Protein AF-A0A6S7BWF7-F1 (afdb_monomer_lite)

InterPro domains:
  IPR005183 Domain of unknown function DUF305, CopM-like [PF03713] (8-63)
  IPR012347 Ferritin-like [G3DSA:1.20.1260.10] (1-67)

Radius of gyration: 30.49 Å; chains: 1; bounding box: 105×32×68 Å

Structure (mmCIF, N/CA/C/O backbone):
data_AF-A0A6S7BWF7-F1
#
_entry.id   AF-A0A6S7BWF7-F1
#
loop_
_atom_site.group_PDB
_atom_site.id
_atom_site.type_symbol
_atom_site.label_atom_id
_atom_site.label_alt_id
_atom_site.label_comp_id
_atom_site.label_asym_id
_atom_site.label_entity_id
_atom_site.label_seq_id
_atom_site.pdbx_PDB_ins_code
_atom_site.Cartn_x
_atom_site.Cartn_y
_atom_site.Cartn_z
_atom_site.occupancy
_atom_site.B_iso_or_equiv
_atom_site.auth_seq_id
_atom_site.auth_comp_id
_atom_site.auth_asym_id
_atom_site.auth_atom_id
_atom_site.pdbx_PDB_model_num
ATOM 1 N N . MET A 1 1 ? 33.735 -21.915 -6.983 1.00 45.62 1 MET A N 1
ATOM 2 C CA . MET A 1 1 ? 33.374 -21.061 -8.131 1.00 45.62 1 MET A CA 1
ATOM 3 C C . MET A 1 1 ? 31.957 -21.448 -8.518 1.00 45.62 1 MET A C 1
ATOM 5 O O . MET A 1 1 ? 31.769 -22.549 -9.012 1.00 45.62 1 MET A O 1
ATOM 9 N N . MET A 1 2 ? 30.955 -20.645 -8.144 1.00 48.56 2 MET A N 1
ATOM 10 C CA . MET A 1 2 ? 29.565 -20.867 -8.562 1.00 48.56 2 MET A CA 1
ATOM 11 C C . MET A 1 2 ? 29.347 -20.145 -9.893 1.00 48.56 2 MET A C 1
ATOM 13 O O . MET A 1 2 ? 28.863 -19.017 -9.934 1.00 48.56 2 MET A O 1
ATOM 17 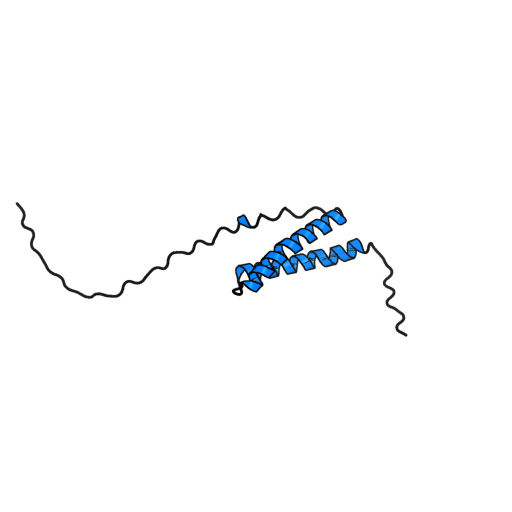N N . ASP A 1 3 ? 29.760 -20.800 -10.971 1.00 53.00 3 ASP A N 1
ATOM 18 C CA . ASP A 1 3 ? 29.311 -20.509 -12.327 1.00 53.00 3 ASP A CA 1
ATOM 19 C C . ASP A 1 3 ? 27.839 -20.913 -12.452 1.00 53.00 3 ASP A C 1
ATOM 21 O O . ASP A 1 3 ? 27.508 -22.085 -12.268 1.00 53.00 3 ASP A O 1
ATOM 25 N N . GLY A 1 4 ? 26.949 -19.967 -12.770 1.00 51.34 4 GLY A N 1
ATOM 26 C CA . GLY A 1 4 ? 25.648 -20.353 -13.323 1.00 51.34 4 GLY A CA 1
ATOM 27 C C . GLY A 1 4 ? 24.421 -19.512 -13.002 1.00 51.34 4 GLY A C 1
ATOM 28 O O . GLY A 1 4 ? 23.381 -19.814 -13.573 1.00 51.34 4 GLY A O 1
ATOM 29 N N . MET A 1 5 ? 24.483 -18.443 -12.199 1.00 51.16 5 MET A N 1
ATOM 30 C CA . MET A 1 5 ? 23.325 -17.535 -12.082 1.00 51.16 5 MET A CA 1
ATOM 31 C C . MET A 1 5 ? 23.370 -16.409 -13.120 1.00 51.16 5 MET A C 1
ATOM 33 O O . MET A 1 5 ? 23.153 -15.239 -12.818 1.00 51.16 5 MET A O 1
ATOM 37 N N . SER A 1 6 ? 23.662 -16.767 -14.374 1.00 55.62 6 SER A N 1
ATOM 38 C CA . SER A 1 6 ? 23.424 -15.873 -15.505 1.00 55.62 6 SER A CA 1
ATOM 39 C C . SER A 1 6 ? 21.924 -15.875 -15.786 1.00 55.62 6 SER A C 1
ATOM 41 O O . SER A 1 6 ? 21.422 -16.594 -16.650 1.00 55.62 6 SER A O 1
ATOM 43 N N . VAL A 1 7 ? 21.185 -15.082 -15.007 1.00 53.97 7 VAL A N 1
ATOM 44 C CA . VAL A 1 7 ? 19.869 -14.618 -15.436 1.00 53.97 7 VAL A CA 1
ATOM 45 C C . VAL A 1 7 ? 20.145 -13.715 -16.625 1.00 53.97 7 VAL A C 1
ATOM 47 O O . VAL A 1 7 ? 20.568 -12.569 -16.484 1.00 53.97 7 VAL A O 1
ATOM 50 N N . LYS A 1 8 ? 19.982 -14.269 -17.822 1.00 52.34 8 LYS A N 1
ATOM 51 C CA . LYS A 1 8 ? 19.897 -13.484 -19.049 1.00 52.34 8 LYS A CA 1
ATOM 52 C C . LYS A 1 8 ? 18.857 -12.383 -18.768 1.00 52.34 8 LYS A C 1
ATOM 54 O O . LYS A 1 8 ? 17.755 -12.756 -18.369 1.00 52.34 8 LYS A O 1
ATOM 59 N N . PRO A 1 9 ? 19.155 -11.075 -18.902 1.00 60.19 9 PRO A N 1
ATOM 60 C CA . PRO A 1 9 ? 18.155 -10.029 -18.706 1.00 60.19 9 PRO A CA 1
ATOM 61 C C . PRO A 1 9 ? 17.166 -10.098 -19.873 1.00 60.19 9 PRO A C 1
ATOM 63 O O . PRO A 1 9 ? 17.276 -9.399 -20.876 1.00 60.19 9 PRO A O 1
ATOM 66 N N . THR A 1 10 ? 16.257 -11.060 -19.817 1.00 60.19 10 THR A N 1
ATOM 67 C CA . THR A 1 10 ? 15.161 -11.214 -20.759 1.00 60.19 10 THR A CA 1
ATOM 68 C C . THR A 1 10 ? 13.979 -10.468 -20.181 1.00 60.19 10 THR A C 1
ATOM 70 O O . THR A 1 10 ? 13.311 -10.984 -19.293 1.00 60.19 10 THR A O 1
ATOM 73 N N . GLY A 1 11 ? 13.718 -9.276 -20.703 1.00 66.38 11 GLY A N 1
ATOM 74 C CA . GLY A 1 11 ? 12.498 -8.536 -20.407 1.00 66.38 11 GLY A CA 1
ATOM 75 C C . GLY A 1 11 ? 12.705 -7.489 -19.324 1.00 66.38 11 GLY A C 1
ATOM 76 O O . GLY A 1 11 ? 13.098 -7.800 -18.208 1.00 66.38 11 GLY A O 1
ATOM 77 N N . ASP A 1 12 ? 12.480 -6.248 -19.731 1.00 87.12 12 ASP A N 1
ATOM 78 C CA . ASP A 1 12 ? 12.268 -5.047 -18.928 1.00 87.12 12 ASP A CA 1
ATOM 79 C C . ASP A 1 12 ? 12.197 -5.252 -17.395 1.00 87.12 12 ASP A C 1
ATOM 81 O O . ASP A 1 12 ? 11.240 -5.819 -16.858 1.00 87.12 12 ASP A O 1
ATOM 85 N N . VAL A 1 13 ? 13.221 -4.755 -16.693 1.00 91.38 13 VAL A N 1
ATOM 86 C CA . VAL A 1 13 ? 13.320 -4.807 -15.226 1.00 91.38 13 VAL A CA 1
ATOM 87 C C . VAL A 1 13 ? 12.163 -4.054 -14.569 1.00 91.38 13 VAL A C 1
ATOM 89 O O . VAL A 1 13 ? 11.700 -4.486 -13.513 1.00 91.38 13 VAL A O 1
ATOM 92 N N . ASP A 1 14 ? 11.642 -3.002 -15.205 1.00 94.75 14 ASP A N 1
ATOM 93 C CA . ASP A 1 14 ? 10.506 -2.239 -14.688 1.00 94.75 14 ASP A CA 1
ATOM 94 C C . ASP A 1 14 ? 9.246 -3.113 -14.683 1.00 94.75 14 ASP A C 1
ATOM 96 O O . ASP A 1 14 ? 8.513 -3.163 -13.693 1.00 94.75 14 ASP A O 1
ATOM 100 N N . CYS A 1 15 ? 9.038 -3.897 -15.746 1.00 94.00 15 CYS A N 1
ATOM 101 C CA . CYS A 1 15 ? 7.947 -4.868 -15.821 1.00 94.00 15 CYS A CA 1
ATOM 102 C C . CYS A 1 15 ? 8.063 -5.949 -14.737 1.00 94.00 15 CYS A C 1
ATOM 104 O O . CYS A 1 15 ? 7.063 -6.289 -14.104 1.00 94.00 15 CYS A O 1
ATOM 106 N N . VAL A 1 16 ? 9.266 -6.480 -14.492 1.00 93.50 16 VAL A N 1
ATOM 107 C CA . VAL A 1 16 ? 9.491 -7.490 -13.440 1.00 93.50 16 VAL A CA 1
ATOM 108 C C . VAL A 1 16 ? 9.250 -6.900 -12.050 1.00 93.50 16 VAL A C 1
ATOM 110 O O . VAL A 1 16 ? 8.581 -7.524 -11.223 1.00 93.50 16 VAL A O 1
ATOM 113 N N . PHE A 1 17 ? 9.744 -5.686 -11.801 1.00 96.06 17 PHE A N 1
ATOM 114 C CA . PHE A 1 17 ? 9.544 -4.975 -10.544 1.00 96.06 17 PHE A CA 1
ATOM 115 C C . PHE A 1 17 ? 8.054 -4.748 -10.268 1.00 96.06 17 PHE A C 1
ATOM 117 O O . PHE A 1 17 ? 7.554 -5.159 -9.221 1.00 96.06 17 PHE A O 1
ATOM 124 N N . VAL A 1 18 ? 7.316 -4.182 -11.227 1.00 96.44 18 VAL A N 1
ATOM 125 C CA . VAL A 1 18 ? 5.878 -3.907 -11.077 1.00 96.44 18 VAL A CA 1
ATOM 126 C C . VAL A 1 18 ? 5.067 -5.196 -10.933 1.00 96.44 18 VAL A C 1
ATOM 128 O O . VAL A 1 18 ? 4.170 -5.259 -10.090 1.00 96.44 18 VAL A O 1
ATOM 131 N N . ALA A 1 19 ? 5.405 -6.253 -11.680 1.00 95.38 19 ALA A N 1
ATOM 132 C CA . ALA A 1 19 ? 4.740 -7.552 -11.567 1.00 95.38 19 ALA A CA 1
ATOM 133 C C . ALA A 1 19 ? 4.891 -8.178 -10.170 1.00 95.38 19 ALA A C 1
ATOM 135 O O . ALA A 1 19 ? 3.986 -8.872 -9.704 1.00 95.38 19 ALA A O 1
ATOM 136 N N . MET A 1 20 ? 6.009 -7.923 -9.485 1.00 96.38 20 MET A N 1
ATOM 137 C CA . MET A 1 20 ? 6.214 -8.359 -8.104 1.00 96.38 20 MET A CA 1
ATOM 138 C C . MET A 1 20 ? 5.575 -7.417 -7.080 1.00 96.38 20 MET A C 1
ATOM 140 O O . MET A 1 20 ? 5.017 -7.882 -6.083 1.00 96.38 20 MET A O 1
ATOM 144 N N . MET A 1 21 ? 5.672 -6.106 -7.297 1.00 98.31 21 MET A N 1
ATOM 145 C CA . MET A 1 21 ? 5.264 -5.116 -6.305 1.00 98.31 21 MET A CA 1
ATOM 146 C C . MET A 1 21 ? 3.752 -4.920 -6.255 1.00 98.31 21 MET A C 1
ATOM 148 O O . MET A 1 21 ? 3.205 -4.860 -5.161 1.00 98.31 21 MET A O 1
ATOM 152 N N . LEU A 1 22 ? 3.026 -4.946 -7.373 1.00 96.94 22 LEU A N 1
ATOM 153 C CA . LEU A 1 22 ? 1.562 -4.831 -7.330 1.00 96.94 22 LEU A CA 1
ATOM 154 C C . LEU A 1 22 ? 0.883 -5.827 -6.368 1.00 96.94 22 LEU A C 1
ATOM 156 O O . LEU A 1 22 ? 0.187 -5.384 -5.449 1.00 96.94 22 LEU A O 1
ATOM 160 N N . PRO A 1 23 ? 1.106 -7.154 -6.478 1.00 97.00 23 PRO A N 1
ATOM 161 C CA . PRO A 1 23 ? 0.503 -8.100 -5.543 1.00 97.00 23 PRO A CA 1
ATOM 162 C C . PRO A 1 23 ? 1.073 -7.986 -4.120 1.00 97.00 23 PRO A C 1
ATOM 164 O O . PRO A 1 23 ? 0.368 -8.293 -3.160 1.00 97.00 23 PRO A O 1
ATOM 167 N N . HIS A 1 24 ? 2.327 -7.552 -3.951 1.00 98.38 24 HIS A N 1
ATOM 168 C CA . HIS A 1 24 ? 2.902 -7.310 -2.626 1.00 98.38 24 HIS A CA 1
ATOM 169 C C . HIS A 1 24 ? 2.182 -6.163 -1.900 1.00 98.38 24 HIS A C 1
ATOM 171 O O . HIS A 1 24 ? 1.766 -6.333 -0.753 1.00 98.38 24 HIS A O 1
ATOM 177 N N . HIS A 1 25 ? 1.966 -5.036 -2.583 1.00 98.38 25 HIS A N 1
ATOM 178 C CA . HIS A 1 25 ? 1.283 -3.866 -2.029 1.00 98.38 25 HIS A CA 1
ATOM 179 C C . HIS A 1 25 ? -0.195 -4.173 -1.761 1.00 98.38 25 HIS A C 1
ATOM 181 O O . HIS A 1 25 ? -0.694 -3.828 -0.692 1.00 98.38 25 HIS A O 1
ATOM 187 N N . GLN A 1 26 ? -0.873 -4.918 -2.645 1.00 97.88 26 GLN A N 1
ATOM 188 C CA . GLN A 1 26 ? -2.258 -5.334 -2.402 1.00 97.88 26 GLN A CA 1
ATOM 189 C C . GLN A 1 26 ? -2.394 -6.191 -1.133 1.00 97.88 26 GLN A C 1
ATOM 191 O O . GLN A 1 26 ? -3.269 -5.928 -0.314 1.00 97.88 26 GLN A O 1
ATOM 196 N N . ARG A 1 27 ? -1.495 -7.161 -0.906 1.00 98.19 27 ARG A N 1
ATOM 197 C CA . ARG A 1 27 ? -1.511 -7.951 0.340 1.00 98.19 27 ARG A CA 1
ATOM 198 C C . ARG A 1 27 ? -1.284 -7.089 1.582 1.00 98.19 27 ARG A C 1
ATOM 200 O O . ARG A 1 27 ? -1.931 -7.324 2.600 1.00 98.19 27 ARG A O 1
ATOM 207 N N . ALA A 1 28 ? -0.391 -6.100 1.507 1.00 98.31 28 ALA A N 1
ATOM 208 C CA . ALA A 1 28 ? -0.168 -5.164 2.608 1.00 98.31 28 ALA A CA 1
ATOM 209 C C . ALA A 1 28 ? -1.436 -4.350 2.921 1.00 98.31 28 ALA A C 1
ATOM 211 O O . ALA A 1 28 ? -1.798 -4.216 4.089 1.00 98.31 28 ALA A O 1
ATOM 212 N N . ILE A 1 29 ? -2.156 -3.890 1.890 1.00 98.38 29 ILE A N 1
ATOM 213 C CA . ILE A 1 29 ? -3.449 -3.208 2.041 1.00 98.38 29 ILE A CA 1
ATOM 214 C C . ILE A 1 29 ? -4.482 -4.138 2.681 1.00 98.38 29 ILE A C 1
ATOM 216 O O . ILE A 1 29 ? -5.155 -3.731 3.625 1.00 98.38 29 ILE A O 1
ATOM 220 N N . ASP A 1 30 ? -4.601 -5.384 2.221 1.00 98.31 30 ASP A N 1
ATOM 221 C CA . ASP A 1 30 ? -5.583 -6.335 2.755 1.00 98.31 30 ASP A CA 1
ATOM 222 C C . ASP A 1 30 ? -5.341 -6.619 4.250 1.00 98.31 30 ASP A C 1
ATOM 224 O O . ASP A 1 30 ? -6.285 -6.654 5.048 1.00 98.31 30 ASP A O 1
ATOM 228 N N . MET A 1 31 ? -4.071 -6.761 4.648 1.00 98.69 31 MET A N 1
ATOM 229 C CA . MET A 1 31 ? -3.667 -6.934 6.047 1.00 98.69 31 MET A CA 1
ATOM 230 C C . MET A 1 31 ? -3.912 -5.675 6.881 1.00 98.69 31 MET A C 1
ATOM 232 O O . MET A 1 31 ? -4.474 -5.764 7.972 1.00 98.69 31 MET A O 1
ATOM 236 N N . ALA A 1 32 ? -3.547 -4.501 6.366 1.00 98.69 32 ALA A N 1
ATOM 237 C CA . ALA A 1 32 ? -3.801 -3.233 7.036 1.00 98.69 32 ALA A CA 1
ATOM 238 C C . ALA A 1 32 ? -5.306 -3.011 7.245 1.00 98.69 32 ALA A C 1
ATOM 240 O O . ALA A 1 32 ? -5.746 -2.674 8.340 1.00 98.69 32 ALA A O 1
ATOM 241 N N . GLN A 1 33 ? -6.137 -3.308 6.245 1.00 98.44 33 GLN A N 1
ATOM 242 C CA . GLN A 1 33 ? -7.588 -3.253 6.399 1.00 98.44 33 GLN A CA 1
ATOM 243 C C . GLN A 1 33 ? -8.120 -4.247 7.441 1.00 98.44 33 GLN A C 1
ATOM 245 O O . GLN A 1 33 ? -9.104 -3.946 8.119 1.00 98.44 33 GLN A O 1
ATOM 250 N N . ALA A 1 34 ? -7.511 -5.429 7.581 1.00 98.56 34 ALA A N 1
ATOM 251 C CA . ALA A 1 34 ? -7.865 -6.362 8.646 1.00 98.56 34 ALA A CA 1
ATOM 252 C C . ALA A 1 34 ? -7.531 -5.783 10.032 1.00 98.56 34 ALA A C 1
ATOM 254 O O . ALA A 1 34 ? -8.389 -5.827 10.913 1.00 98.56 34 ALA A O 1
ATOM 255 N N . GLU A 1 35 ? -6.362 -5.161 10.203 1.00 98.75 35 GLU A N 1
ATOM 256 C CA . GLU A 1 35 ? -5.993 -4.461 11.444 1.00 98.75 35 GLU A CA 1
ATOM 257 C C . GLU A 1 35 ? -6.962 -3.309 11.753 1.00 98.75 35 GLU A C 1
ATOM 259 O O . GLU A 1 35 ? -7.389 -3.134 12.890 1.00 98.75 35 GLU A O 1
ATOM 264 N N . LEU A 1 36 ? -7.409 -2.559 10.743 1.00 98.31 36 LEU A N 1
ATOM 265 C CA . LEU A 1 36 ? -8.389 -1.486 10.946 1.00 98.31 36 LEU A CA 1
ATOM 266 C C . LEU A 1 36 ? -9.768 -1.991 11.381 1.00 98.31 36 LEU A C 1
ATOM 268 O O . LEU A 1 36 ? -10.462 -1.290 12.122 1.00 98.31 36 LEU A O 1
ATOM 272 N N . ARG A 1 37 ? -10.172 -3.178 10.911 1.00 98.19 37 ARG A N 1
ATOM 273 C CA . ARG A 1 37 ? -11.472 -3.789 11.227 1.00 98.19 37 ARG A CA 1
ATOM 274 C C . ARG A 1 37 ? -11.476 -4.537 12.556 1.00 98.19 37 ARG A C 1
ATOM 276 O O . ARG A 1 37 ? -12.488 -4.505 13.251 1.00 98.19 37 ARG A O 1
ATOM 283 N N . TYR A 1 38 ? -10.390 -5.233 12.874 1.00 98.25 38 TYR A N 1
ATOM 284 C CA . TYR A 1 38 ? -10.353 -6.214 13.962 1.00 98.25 38 TYR A CA 1
ATOM 285 C C . TYR A 1 38 ? -9.295 -5.912 15.027 1.00 98.25 38 TYR A C 1
ATOM 287 O O . TYR A 1 38 ? -9.336 -6.506 16.100 1.00 98.25 38 TYR A O 1
ATOM 295 N N . GLY A 1 39 ? -8.359 -5.006 14.749 1.00 97.81 39 GLY A N 1
ATOM 296 C CA . GLY A 1 39 ? -7.305 -4.611 15.671 1.00 97.81 39 GLY A CA 1
ATOM 297 C C . GLY A 1 39 ? -7.812 -3.742 16.818 1.00 97.81 39 GLY A C 1
ATOM 298 O O . GLY A 1 39 ? -8.835 -3.057 16.732 1.00 97.81 39 GLY A O 1
ATOM 299 N N . HIS A 1 40 ? -7.060 -3.758 17.915 1.00 97.62 40 HIS A N 1
ATOM 300 C CA . HIS A 1 40 ? -7.397 -3.033 19.146 1.00 97.62 40 HIS A CA 1
ATOM 301 C C . HIS A 1 40 ? -6.284 -2.091 19.615 1.00 97.62 40 HIS A C 1
ATOM 303 O O . HIS A 1 40 ? -6.491 -1.302 20.534 1.00 97.62 40 HIS A O 1
ATOM 309 N N . ASN A 1 41 ? -5.096 -2.162 19.008 1.00 98.69 41 ASN A N 1
ATOM 310 C CA . ASN A 1 41 ? -3.985 -1.288 19.354 1.00 98.69 41 ASN A CA 1
ATOM 311 C C . ASN A 1 41 ? -4.043 -0.012 18.503 1.00 98.69 41 ASN A C 1
ATOM 313 O O . ASN A 1 41 ? -3.844 -0.051 17.293 1.00 98.69 41 ASN A O 1
ATOM 317 N N . GLU A 1 42 ? -4.273 1.133 19.142 1.00 98.31 42 GLU A N 1
ATOM 318 C CA . GLU A 1 42 ? -4.427 2.420 18.452 1.00 98.31 42 GLU A CA 1
ATOM 319 C C . GLU A 1 42 ? -3.193 2.841 17.640 1.00 98.31 42 GLU A C 1
ATOM 321 O O . GLU A 1 42 ? -3.336 3.453 16.583 1.00 98.31 42 GLU A O 1
ATOM 326 N N . GLN A 1 43 ? -1.982 2.495 18.085 1.00 98.69 43 GLN A N 1
ATOM 327 C CA . GLN A 1 43 ? -0.766 2.785 17.324 1.00 98.69 43 GLN A CA 1
ATOM 328 C C . GLN A 1 43 ? -0.698 1.927 16.056 1.00 98.69 43 GLN A C 1
ATOM 330 O O . GLN A 1 43 ? -0.413 2.450 14.981 1.00 98.69 43 GLN A O 1
ATOM 335 N N . LEU A 1 44 ? -0.996 0.628 16.160 1.00 98.69 44 LEU A N 1
ATOM 336 C CA . LEU A 1 44 ? -0.997 -0.271 14.999 1.00 98.69 44 LEU A CA 1
ATOM 337 C C . LEU A 1 44 ? -2.093 0.096 13.998 1.00 98.69 44 LEU A C 1
ATOM 339 O O . LEU A 1 44 ? -1.858 0.063 12.794 1.00 98.69 44 LEU A O 1
ATOM 343 N N . ARG A 1 45 ? -3.257 0.536 14.480 1.00 98.62 45 ARG A N 1
ATOM 344 C CA . ARG A 1 45 ? -4.335 1.036 13.622 1.00 98.62 45 ARG A CA 1
ATOM 345 C C . ARG A 1 45 ? -3.938 2.310 12.875 1.00 98.62 45 ARG A C 1
ATOM 347 O O . ARG A 1 45 ? -4.301 2.445 11.714 1.00 98.62 45 ARG A O 1
ATOM 354 N N . ARG A 1 46 ? -3.166 3.220 13.481 1.00 98.56 46 ARG A N 1
ATOM 355 C CA . ARG A 1 46 ? -2.622 4.395 12.765 1.00 98.56 46 ARG A CA 1
ATOM 356 C C . ARG A 1 46 ? -1.642 3.985 11.671 1.00 98.56 46 ARG A C 1
ATOM 358 O O . ARG A 1 46 ? -1.817 4.399 10.532 1.00 98.56 46 ARG A O 1
ATOM 365 N N . ILE A 1 47 ? -0.707 3.089 11.987 1.00 98.69 47 ILE A N 1
ATOM 366 C CA . ILE A 1 47 ? 0.228 2.532 10.998 1.00 98.69 47 ILE A CA 1
ATOM 367 C C . ILE A 1 47 ? -0.543 1.856 9.852 1.00 98.69 47 ILE A C 1
ATOM 369 O O . ILE A 1 47 ? -0.213 2.029 8.685 1.00 98.69 47 ILE A O 1
ATOM 373 N N . ALA A 1 48 ? -1.620 1.129 10.153 1.00 98.62 48 ALA A N 1
ATOM 374 C CA . ALA A 1 48 ? -2.454 0.511 9.129 1.00 98.62 48 ALA A CA 1
ATOM 375 C C . ALA A 1 48 ? -3.161 1.540 8.223 1.00 98.62 48 ALA A C 1
ATOM 377 O O . ALA A 1 48 ? -3.287 1.298 7.025 1.00 98.62 48 ALA A O 1
ATOM 378 N N . GLN A 1 49 ? -3.597 2.693 8.747 1.00 98.56 49 GLN A N 1
ATOM 379 C CA . GLN A 1 49 ? -4.142 3.776 7.912 1.00 98.56 49 GLN A CA 1
ATOM 380 C C . GLN A 1 49 ? -3.084 4.323 6.950 1.00 98.56 49 GLN A C 1
ATOM 382 O O . GLN A 1 49 ? -3.373 4.484 5.765 1.00 98.56 49 GLN A O 1
ATOM 387 N N . GLU A 1 50 ? -1.868 4.556 7.445 1.00 98.50 50 GLU A N 1
ATOM 388 C CA . GLU A 1 50 ? -0.734 5.036 6.646 1.00 98.50 50 GLU A CA 1
ATOM 389 C C . GLU A 1 50 ? -0.401 4.044 5.522 1.00 98.50 50 GLU A C 1
ATOM 391 O O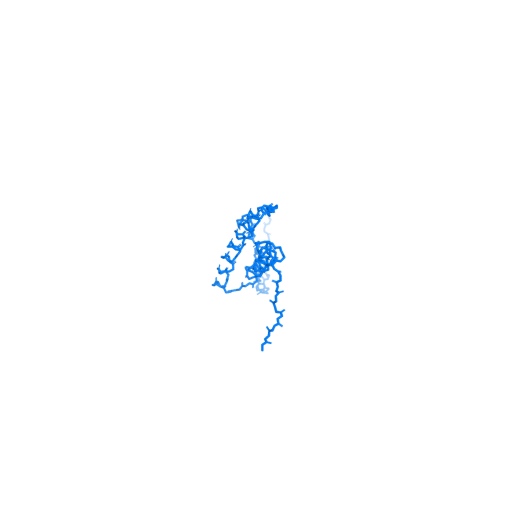 . GLU A 1 50 ? -0.399 4.428 4.353 1.00 98.50 50 GLU A O 1
ATOM 396 N N . ILE A 1 51 ? -0.285 2.748 5.843 1.00 98.44 51 ILE A N 1
ATOM 397 C CA . ILE A 1 51 ? -0.050 1.681 4.855 1.00 98.44 51 ILE A CA 1
ATOM 398 C C . ILE A 1 51 ? -1.132 1.680 3.770 1.00 98.44 51 ILE A C 1
ATOM 400 O O . ILE A 1 51 ? -0.825 1.558 2.588 1.00 98.44 51 ILE A O 1
ATOM 404 N N . VAL A 1 52 ? -2.413 1.810 4.127 1.00 97.94 52 VAL A N 1
ATOM 405 C CA . VAL A 1 52 ? -3.482 1.823 3.116 1.00 97.94 52 VAL A CA 1
ATOM 406 C C . VAL A 1 52 ? -3.307 2.990 2.142 1.00 97.94 52 VAL A C 1
ATOM 408 O O . VAL A 1 52 ? -3.462 2.792 0.939 1.00 97.94 52 VAL A O 1
ATOM 411 N N . VAL A 1 53 ? -2.983 4.184 2.641 1.00 97.06 53 VAL A N 1
ATOM 412 C CA . VAL A 1 53 ? -2.824 5.383 1.807 1.00 97.06 53 VAL A CA 1
ATOM 413 C C . VAL A 1 53 ? -1.582 5.282 0.923 1.00 97.06 53 VAL A C 1
ATOM 415 O O . VAL A 1 53 ? -1.688 5.452 -0.292 1.00 97.06 53 VAL A O 1
ATOM 418 N N . GLU A 1 54 ? -0.424 4.988 1.509 1.00 98.19 54 GLU A N 1
ATOM 419 C CA . GLU A 1 54 ? 0.861 4.967 0.802 1.00 98.19 54 GLU A CA 1
ATOM 420 C C . GLU A 1 54 ? 0.886 3.875 -0.271 1.00 98.19 54 GLU A C 1
ATOM 422 O O . GLU A 1 54 ? 1.127 4.153 -1.448 1.00 98.19 54 GLU A O 1
ATOM 427 N N . GLN A 1 55 ? 0.496 2.648 0.084 1.00 98.44 55 GLN A N 1
ATOM 428 C CA . GLN A 1 55 ? 0.559 1.524 -0.848 1.00 98.44 55 GLN A CA 1
ATOM 429 C C . GLN A 1 55 ? -0.446 1.683 -2.007 1.00 98.44 55 GLN A C 1
ATOM 431 O O . GLN A 1 55 ? -0.175 1.229 -3.119 1.00 98.44 55 GLN A O 1
ATOM 436 N N . GLN A 1 56 ? -1.594 2.347 -1.796 1.00 97.81 56 GLN A N 1
ATOM 437 C CA . GLN A 1 56 ? -2.524 2.680 -2.888 1.00 97.81 56 GLN A CA 1
ATOM 438 C C . GLN A 1 56 ? -1.926 3.697 -3.866 1.00 97.81 56 GLN A C 1
ATOM 440 O O . GLN A 1 56 ? -2.100 3.558 -5.080 1.00 97.81 56 GLN A O 1
ATOM 445 N N . GLN A 1 57 ? -1.218 4.709 -3.355 1.00 97.56 57 GLN A N 1
ATOM 446 C CA . GLN A 1 57 ? -0.540 5.700 -4.191 1.00 97.56 57 GLN A CA 1
ATOM 447 C C . GLN A 1 57 ? 0.567 5.053 -5.027 1.00 97.56 57 GLN A C 1
ATOM 449 O O . GLN A 1 57 ? 0.693 5.350 -6.214 1.00 97.56 57 GLN A O 1
ATOM 454 N N . GLU A 1 58 ? 1.322 4.119 -4.453 1.00 98.19 58 GLU A N 1
ATOM 455 C CA . GLU A 1 58 ? 2.370 3.391 -5.172 1.00 98.19 58 GLU A CA 1
ATOM 456 C C . GLU A 1 58 ? 1.805 2.433 -6.225 1.00 98.19 58 GLU A C 1
ATOM 458 O O . GLU A 1 58 ? 2.340 2.363 -7.331 1.00 98.19 58 GLU A O 1
ATOM 463 N N . ILE A 1 59 ? 0.684 1.752 -5.948 1.00 97.88 59 ILE A N 1
ATOM 464 C CA . ILE A 1 59 ? -0.044 0.966 -6.960 1.00 97.88 59 ILE A CA 1
ATOM 465 C C . ILE A 1 59 ? -0.432 1.859 -8.147 1.00 97.88 59 ILE A C 1
ATOM 467 O O . ILE A 1 59 ? -0.187 1.498 -9.302 1.00 97.88 59 ILE A O 1
ATOM 471 N N . PHE A 1 60 ? -0.995 3.043 -7.880 1.00 97.12 60 PHE A N 1
ATOM 472 C CA . PHE A 1 60 ? -1.345 4.003 -8.927 1.00 97.12 60 PHE A CA 1
ATOM 473 C C . PHE A 1 60 ? -0.110 4.464 -9.716 1.00 97.12 60 PHE A C 1
ATOM 475 O O . PHE A 1 60 ? -0.131 4.470 -10.949 1.00 97.12 60 PHE A O 1
ATOM 482 N N . ALA A 1 61 ? 0.979 4.803 -9.022 1.00 97.50 61 ALA A N 1
ATOM 483 C CA . ALA A 1 61 ? 2.228 5.237 -9.639 1.00 97.50 61 ALA A CA 1
ATOM 484 C C . ALA A 1 61 ? 2.839 4.148 -10.537 1.00 97.50 61 ALA A C 1
ATOM 486 O O . ALA A 1 61 ? 3.252 4.445 -11.657 1.00 97.50 61 ALA A O 1
ATOM 487 N N . MET A 1 62 ? 2.832 2.884 -10.101 1.00 97.94 62 MET A N 1
ATOM 488 C CA . MET A 1 62 ? 3.316 1.751 -10.897 1.00 97.94 62 MET A CA 1
ATOM 489 C C . MET A 1 62 ? 2.465 1.505 -12.148 1.00 97.94 62 MET A C 1
ATOM 491 O O . MET A 1 62 ? 3.012 1.243 -13.220 1.00 97.94 62 MET A O 1
ATOM 495 N N . HIS A 1 63 ? 1.136 1.633 -12.049 1.00 96.75 63 HIS A N 1
ATOM 496 C CA . HIS A 1 63 ? 0.270 1.539 -13.227 1.00 96.75 63 HIS A CA 1
ATOM 497 C C . HIS A 1 63 ? 0.569 2.658 -14.222 1.00 96.75 63 HIS A C 1
ATOM 499 O O . HIS A 1 63 ? 0.695 2.401 -15.419 1.00 96.75 63 HIS A O 1
ATOM 505 N N . LEU A 1 64 ? 0.732 3.888 -13.734 1.00 96.69 64 LEU A N 1
ATOM 506 C CA . LEU A 1 64 ? 1.062 5.028 -14.580 1.00 96.69 64 LEU A CA 1
ATOM 507 C C . LEU A 1 64 ? 2.426 4.852 -15.267 1.00 96.69 64 LEU A C 1
ATOM 509 O O . LEU A 1 64 ? 2.533 5.106 -16.468 1.00 96.69 64 LEU A O 1
ATOM 513 N N . ALA A 1 65 ? 3.436 4.370 -14.535 1.00 96.19 65 ALA A N 1
ATOM 514 C CA . ALA A 1 65 ? 4.792 4.159 -15.042 1.00 96.19 65 ALA A CA 1
ATOM 515 C C . ALA A 1 65 ? 4.828 3.206 -16.249 1.00 96.19 65 ALA A C 1
ATOM 517 O O . ALA A 1 65 ? 5.485 3.502 -17.247 1.00 96.19 65 ALA A O 1
ATOM 518 N N . LEU A 1 66 ? 4.059 2.113 -16.201 1.00 95.88 66 LEU A N 1
ATOM 519 C CA . LEU A 1 66 ? 3.982 1.126 -17.286 1.00 95.88 66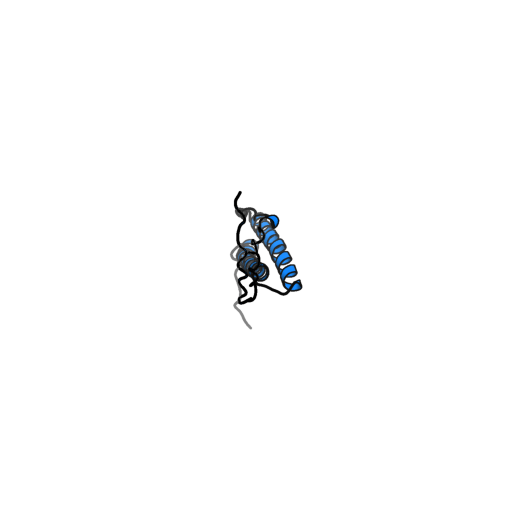 LEU A CA 1
ATOM 520 C C . LEU A 1 66 ? 2.787 1.321 -18.231 1.00 95.88 66 LEU A C 1
ATOM 522 O O . LEU A 1 66 ? 2.533 0.473 -19.085 1.00 95.88 66 LEU A O 1
ATOM 526 N N . ARG A 1 67 ? 2.053 2.437 -18.105 1.00 95.62 67 ARG A N 1
ATOM 527 C CA . ARG A 1 67 ? 0.815 2.721 -18.861 1.00 95.62 67 ARG A CA 1
ATOM 528 C C . ARG A 1 67 ? -0.221 1.589 -18.775 1.00 95.62 67 ARG A C 1
ATOM 530 O O . ARG A 1 67 ? -0.933 1.310 -19.740 1.00 95.62 67 ARG A O 1
ATOM 537 N N . LEU A 1 68 ? -0.311 0.943 -17.617 1.00 92.00 68 LEU A N 1
ATOM 538 C CA . LEU A 1 68 ? -1.346 -0.041 -17.322 1.00 92.00 68 LEU A CA 1
ATOM 539 C C . LEU A 1 68 ? -2.687 0.665 -17.065 1.00 92.00 68 LEU A C 1
ATOM 541 O O . LEU A 1 68 ? -2.704 1.825 -16.640 1.00 92.00 68 LEU A O 1
ATOM 545 N N . PRO A 1 69 ? -3.827 -0.017 -17.277 1.00 92.25 69 PRO A N 1
ATOM 546 C CA . PRO A 1 69 ? -5.131 0.515 -16.899 1.00 92.25 69 PRO A CA 1
ATOM 547 C C . PRO A 1 69 ? -5.144 0.888 -15.417 1.00 92.25 69 PRO A C 1
ATOM 549 O O . PRO A 1 69 ? -4.845 0.045 -14.576 1.00 92.25 69 PRO A O 1
ATOM 552 N N . LEU A 1 70 ? -5.469 2.137 -15.089 1.00 89.12 70 LEU A N 1
ATOM 553 C CA . LEU A 1 70 ? -5.478 2.605 -13.703 1.00 89.12 70 LEU A CA 1
ATOM 554 C C . LEU A 1 70 ? -6.520 1.825 -12.882 1.00 89.12 70 LEU A C 1
ATOM 556 O O . LEU A 1 70 ? -7.596 1.514 -13.406 1.00 89.12 70 LEU A O 1
ATOM 560 N N . PRO A 1 71 ? -6.227 1.504 -11.609 1.00 81.62 71 PRO A N 1
ATOM 561 C CA . PRO A 1 71 ? -7.218 0.888 -10.742 1.00 81.62 71 PRO A CA 1
ATOM 562 C C . PRO A 1 71 ? -8.417 1.837 -10.579 1.00 81.62 71 PRO A C 1
ATOM 564 O O . PRO A 1 71 ? -8.244 3.060 -10.648 1.00 81.62 71 PRO A O 1
ATOM 567 N N . PRO A 1 72 ? -9.637 1.310 -10.361 1.00 74.88 72 PRO A N 1
ATOM 568 C CA . PRO A 1 72 ? -10.774 2.157 -10.030 1.00 74.88 72 PRO A CA 1
ATOM 569 C C . PRO A 1 72 ? -10.402 3.004 -8.812 1.00 74.88 72 PRO A C 1
ATOM 571 O O . PRO A 1 72 ? -9.868 2.470 -7.838 1.00 74.88 72 PRO A O 1
ATOM 574 N N . SER A 1 73 ? -10.640 4.317 -8.879 1.00 59.12 73 SER A N 1
ATOM 575 C CA . SER A 1 73 ? -10.378 5.219 -7.757 1.00 59.12 73 SER A CA 1
ATOM 576 C C . SER A 1 73 ? -11.035 4.640 -6.506 1.00 59.12 73 SER A C 1
ATOM 578 O O . SER A 1 73 ? -12.256 4.468 -6.477 1.00 59.12 73 SER A O 1
ATOM 580 N N . ALA A 1 74 ? -10.221 4.271 -5.513 1.00 58.41 74 ALA A N 1
ATOM 581 C CA . ALA A 1 74 ? -10.727 3.717 -4.268 1.00 58.41 74 ALA A CA 1
ATOM 582 C C . ALA A 1 74 ? -11.750 4.700 -3.667 1.00 58.41 74 ALA A C 1
ATOM 584 O O . ALA A 1 74 ? -11.538 5.916 -3.747 1.00 58.41 74 ALA A O 1
ATOM 585 N N . PRO A 1 75 ? -12.870 4.220 -3.097 1.00 50.53 75 PRO A N 1
ATOM 586 C CA . PRO A 1 75 ? -13.783 5.105 -2.394 1.00 50.53 75 PRO A CA 1
ATOM 587 C C . PRO A 1 75 ? -13.004 5.811 -1.281 1.00 50.53 75 PRO A C 1
ATOM 589 O O . PRO A 1 75 ? -12.248 5.175 -0.545 1.00 50.53 75 PRO A O 1
ATOM 592 N N . ALA A 1 76 ? -13.156 7.133 -1.194 1.00 46.88 76 ALA A N 1
ATOM 593 C CA . ALA A 1 76 ? -12.495 7.935 -0.176 1.00 46.88 76 ALA A CA 1
ATOM 594 C C . ALA A 1 76 ? -12.788 7.375 1.238 1.00 46.88 76 ALA A C 1
ATOM 596 O O . ALA A 1 76 ? -13.896 6.871 1.467 1.00 46.88 76 ALA A O 1
ATOM 597 N N . PRO A 1 77 ? -11.849 7.495 2.199 1.00 53.66 77 PRO A N 1
ATOM 598 C CA . PRO A 1 77 ? -11.992 6.947 3.556 1.00 53.66 77 PRO A CA 1
ATOM 599 C C . PRO A 1 77 ? -13.255 7.399 4.315 1.00 53.66 77 PRO A C 1
ATOM 601 O O . PRO A 1 77 ? -13.666 6.743 5.268 1.00 53.66 77 PRO A O 1
ATOM 604 N N . ASP A 1 78 ? -13.919 8.467 3.866 1.00 50.34 78 ASP A N 1
ATOM 605 C CA . ASP A 1 78 ? -15.151 9.004 4.459 1.00 50.34 78 ASP A CA 1
ATOM 606 C C . ASP A 1 78 ? -16.410 8.133 4.266 1.00 50.34 78 ASP A C 1
ATOM 608 O O . ASP A 1 78 ? -17.464 8.442 4.823 1.00 50.34 78 ASP A O 1
ATOM 612 N N . GLN A 1 79 ? -16.349 7.032 3.506 1.00 47.41 79 GLN A N 1
ATOM 613 C CA . GLN A 1 79 ? -17.514 6.157 3.287 1.00 47.41 79 GLN A CA 1
ATOM 614 C C . GLN A 1 79 ? -17.6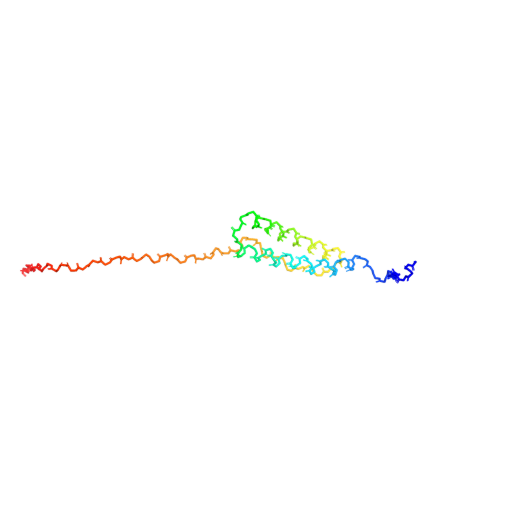00 4.926 4.200 1.00 47.41 79 GLN A C 1
ATOM 616 O O . GLN A 1 79 ? -18.544 4.139 4.068 1.00 47.41 79 GLN A O 1
ATOM 621 N N . GLN A 1 80 ? -16.709 4.765 5.186 1.00 43.53 80 GLN A N 1
ATOM 622 C CA . GLN A 1 80 ? -16.967 3.827 6.284 1.00 43.53 80 GLN A CA 1
ATOM 623 C C . GLN A 1 80 ? -18.052 4.401 7.201 1.00 43.53 80 GLN A C 1
ATOM 625 O O . GLN A 1 80 ? -17.788 4.998 8.240 1.00 43.53 80 GLN A O 1
ATOM 630 N N . LYS A 1 81 ? -19.307 4.205 6.786 1.00 40.66 81 LYS A N 1
ATOM 631 C CA . LYS A 1 81 ? -20.506 4.455 7.587 1.00 40.66 81 LYS A CA 1
ATOM 632 C C . LYS A 1 81 ? -20.280 3.843 8.980 1.00 40.66 81 LYS A C 1
ATOM 634 O O . LYS A 1 81 ? -20.017 2.639 9.047 1.00 40.66 81 LYS A O 1
ATOM 639 N N . PRO A 1 82 ? -20.350 4.616 10.080 1.00 43.88 82 PRO A N 1
ATOM 640 C CA . PRO A 1 82 ? -20.163 4.049 11.404 1.00 43.88 82 PRO A CA 1
ATOM 641 C C . PRO A 1 82 ? -21.228 2.975 11.610 1.00 43.88 82 PRO A C 1
ATOM 643 O O . PRO A 1 82 ? -22.422 3.222 11.412 1.00 43.88 82 PRO A O 1
ATOM 646 N N . ALA A 1 83 ? -20.777 1.764 11.944 1.00 51.84 83 ALA A N 1
ATOM 647 C CA . ALA A 1 83 ? -21.652 0.669 12.318 1.00 51.84 83 ALA A CA 1
ATOM 648 C C . ALA A 1 83 ? -22.593 1.177 13.415 1.00 51.84 83 ALA A C 1
ATOM 650 O O . ALA A 1 83 ? -22.151 1.645 14.465 1.00 51.84 83 ALA A O 1
ATOM 651 N N . SER A 1 84 ? -23.893 1.149 13.135 1.00 48.06 84 SER A N 1
ATOM 652 C CA . SER A 1 84 ? -24.923 1.521 14.093 1.00 48.06 84 SER A CA 1
ATOM 653 C C . SER A 1 84 ? -24.815 0.579 15.290 1.00 48.06 84 SER A C 1
ATOM 655 O O . SER A 1 84 ? -25.143 -0.599 15.183 1.00 48.06 84 SER A O 1
ATOM 657 N N . ILE A 1 85 ? -24.314 1.082 16.416 1.00 52.41 85 ILE A N 1
ATOM 658 C CA . ILE A 1 85 ? -24.344 0.367 17.692 1.00 52.41 85 ILE A CA 1
ATOM 659 C C . ILE A 1 85 ? -25.824 0.272 18.094 1.00 52.41 85 ILE A C 1
ATOM 661 O O . ILE A 1 85 ? -26.452 1.323 18.261 1.00 52.41 85 ILE A O 1
ATOM 665 N N . PRO A 1 86 ? -26.431 -0.921 18.247 1.00 46.59 86 PRO A N 1
ATOM 666 C CA . PRO A 1 86 ? -27.746 -0.991 18.854 1.00 46.59 86 PRO A CA 1
ATOM 667 C C . PRO A 1 86 ? -27.582 -0.674 20.342 1.00 46.59 86 PRO A C 1
ATOM 669 O O . PRO A 1 86 ? -26.741 -1.256 21.029 1.00 46.59 86 PRO A O 1
ATOM 672 N N . ALA A 1 87 ? -28.367 0.290 20.821 1.00 49.41 87 ALA A N 1
ATOM 673 C CA . ALA A 1 87 ? -28.401 0.681 22.220 1.00 49.41 87 ALA A CA 1
ATOM 674 C C . ALA A 1 87 ? -28.592 -0.548 23.125 1.00 49.41 87 ALA A C 1
ATOM 676 O O . ALA A 1 87 ? -29.450 -1.406 22.884 1.00 49.41 87 ALA A O 1
ATOM 677 N N . ALA A 1 88 ? -27.766 -0.613 24.167 1.00 47.00 88 ALA A N 1
ATOM 678 C CA . ALA A 1 88 ? -27.835 -1.610 25.218 1.00 47.00 88 ALA A CA 1
ATOM 679 C C . ALA A 1 88 ? -29.257 -1.674 25.796 1.00 47.00 88 ALA A C 1
ATOM 681 O O . ALA A 1 88 ? -29.774 -0.687 26.320 1.00 47.00 88 ALA A O 1
ATOM 682 N N . HIS A 1 89 ? -29.881 -2.849 25.717 1.00 50.00 89 HIS A N 1
ATOM 683 C CA . HIS A 1 89 ? -31.092 -3.140 26.472 1.00 50.00 89 HIS A CA 1
ATOM 684 C C . HIS A 1 89 ? -30.682 -3.349 27.929 1.00 50.00 89 HIS A C 1
ATOM 686 O O . HIS A 1 89 ? -30.181 -4.404 28.313 1.00 50.00 89 HIS A O 1
ATOM 692 N N . ALA A 1 90 ? -30.841 -2.296 28.725 1.00 48.66 90 ALA A N 1
ATOM 693 C CA . ALA A 1 90 ? -30.732 -2.362 30.169 1.00 48.66 90 ALA A CA 1
ATOM 694 C C . ALA A 1 90 ? -31.852 -3.255 30.731 1.00 48.66 90 ALA A C 1
ATOM 696 O O . ALA A 1 90 ? -33.032 -3.038 30.458 1.00 48.66 90 ALA A O 1
ATOM 697 N N . HIS A 1 91 ? -31.473 -4.248 31.534 1.00 52.34 91 HIS A N 1
ATOM 698 C CA . HIS A 1 91 ? -32.389 -4.974 32.409 1.00 52.34 91 HIS A CA 1
ATOM 699 C C . HIS A 1 91 ? -32.945 -4.030 33.488 1.00 52.34 91 HIS A C 1
ATOM 701 O O . HIS A 1 91 ? -32.146 -3.367 34.153 1.00 52.34 91 HIS A O 1
ATOM 707 N N . PRO A 1 92 ? -34.257 -4.032 33.776 1.00 53.69 92 PRO A N 1
ATOM 708 C CA . PRO A 1 92 ? -34.747 -3.630 35.078 1.00 53.69 92 PRO A CA 1
ATOM 709 C C . PRO A 1 92 ? -34.979 -4.864 35.957 1.00 53.69 92 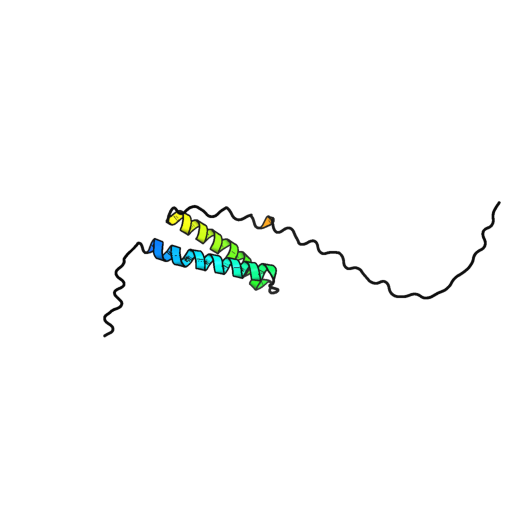PRO A C 1
ATOM 711 O O . PRO A 1 92 ? -35.646 -5.834 35.599 1.00 53.69 92 PRO A O 1
ATOM 714 N N . THR A 1 93 ? -34.370 -4.790 37.130 1.00 53.56 93 THR A N 1
ATOM 715 C CA . THR A 1 93 ? -34.515 -5.657 38.294 1.00 53.56 93 THR A CA 1
ATOM 716 C C . THR A 1 93 ? -35.964 -5.795 38.772 1.00 53.56 93 THR A C 1
ATOM 718 O O . THR A 1 93 ? -36.755 -4.858 38.723 1.00 53.56 93 THR A O 1
ATOM 721 N N . SER A 1 94 ? -36.253 -6.984 39.296 1.00 49.78 94 SER A N 1
ATOM 722 C CA . SER A 1 94 ? -37.485 -7.426 39.954 1.00 49.78 94 SER A CA 1
ATOM 723 C C . SER A 1 94 ? -37.997 -6.471 41.050 1.00 49.78 94 SER A C 1
ATOM 725 O O . SER A 1 94 ? -37.233 -6.110 41.943 1.00 49.78 94 SER A O 1
ATOM 727 N N . HIS A 1 95 ? -39.299 -6.151 41.060 1.00 54.84 95 HIS A N 1
ATOM 728 C CA . HIS A 1 95 ? -40.010 -5.823 42.301 1.00 54.84 95 HIS A CA 1
ATOM 729 C C . HIS A 1 95 ? -41.393 -6.483 42.331 1.00 54.84 95 HIS A C 1
ATOM 731 O O . HIS A 1 95 ? -42.296 -6.191 41.548 1.00 54.84 95 HIS A O 1
ATOM 737 N N . HIS A 1 96 ? -41.500 -7.419 43.261 1.00 49.62 96 HIS A N 1
ATOM 738 C CA . HIS A 1 96 ? -42.664 -8.188 43.655 1.00 49.62 96 HIS A CA 1
ATOM 739 C C . HIS A 1 96 ? -43.679 -7.292 44.391 1.00 49.62 96 HIS A C 1
ATOM 741 O O . HIS A 1 96 ? -43.278 -6.490 45.226 1.00 49.62 96 HIS A O 1
ATOM 747 N N . GLY A 1 97 ? -44.965 -7.447 44.052 1.00 50.97 97 GLY A N 1
ATOM 748 C CA . GLY A 1 97 ? -46.165 -7.225 44.874 1.00 50.97 97 GLY A CA 1
ATOM 749 C C . GLY A 1 97 ? -46.262 -6.004 45.800 1.00 50.97 97 GLY A C 1
ATOM 750 O O . GLY A 1 97 ? -45.563 -5.921 46.795 1.00 50.97 97 GLY A O 1
ATOM 751 N N . MET A 1 98 ? -47.263 -5.151 45.561 1.00 55.38 98 MET A N 1
ATOM 752 C CA . MET A 1 98 ? -48.304 -4.846 46.559 1.00 55.38 98 MET A CA 1
ATOM 753 C C . MET A 1 98 ? -49.467 -4.138 45.851 1.00 55.38 98 MET A C 1
ATOM 755 O O . MET A 1 98 ? -49.372 -2.998 45.404 1.00 55.38 98 MET A O 1
ATOM 759 N N . GLN A 1 99 ? -50.564 -4.872 45.703 1.00 62.34 99 GLN A N 1
ATOM 760 C CA . GLN A 1 99 ? -51.825 -4.418 45.138 1.00 62.34 99 GLN A CA 1
ATOM 761 C C . GLN A 1 99 ? -52.573 -3.611 46.207 1.00 62.34 99 GLN A C 1
ATOM 763 O O . GLN A 1 99 ? -52.914 -4.160 47.250 1.00 62.34 99 GLN A O 1
ATOM 768 N N . MET A 1 100 ? -52.829 -2.324 45.961 1.00 59.25 100 MET A N 1
ATOM 769 C CA . MET A 1 100 ? -53.741 -1.519 46.781 1.00 59.25 100 MET A CA 1
ATOM 770 C C . MET A 1 100 ? -54.943 -1.120 45.926 1.00 59.25 100 MET A C 1
ATOM 772 O O . MET A 1 100 ? -54.849 -0.303 45.014 1.00 59.25 100 MET A O 1
ATOM 776 N N . ASN A 1 101 ? -56.067 -1.770 46.213 1.00 62.66 101 ASN A N 1
ATOM 777 C CA . ASN A 1 101 ? -57.368 -1.577 45.591 1.00 62.66 101 ASN A CA 1
ATOM 778 C C . ASN A 1 101 ? -58.018 -0.286 46.120 1.00 62.66 101 ASN A C 1
ATOM 780 O O . ASN A 1 101 ? -58.439 -0.245 47.276 1.00 62.66 101 ASN A O 1
ATOM 784 N N . MET A 1 102 ? -58.124 0.750 45.286 1.00 66.44 102 MET A N 1
ATOM 785 C CA . MET A 1 102 ? -58.927 1.945 45.578 1.00 66.44 102 MET A CA 1
ATOM 786 C C . MET A 1 102 ? -60.282 1.860 44.854 1.00 66.44 102 MET A C 1
ATOM 788 O O . MET A 1 102 ? -60.293 1.558 43.660 1.00 66.44 102 MET A O 1
ATOM 792 N N . PRO A 1 103 ? -61.423 2.113 45.522 1.00 71.44 103 PRO A N 1
ATOM 793 C CA . PRO A 1 103 ? -62.719 2.151 44.856 1.00 71.44 103 PRO A CA 1
ATOM 794 C C . PRO A 1 103 ? -62.976 3.501 44.165 1.00 71.44 103 PRO A C 1
ATOM 796 O O . PRO A 1 103 ? -62.629 4.566 44.672 1.00 71.44 103 PRO A O 1
ATOM 799 N N . ASN A 1 104 ? -63.624 3.418 43.003 1.00 59.41 104 ASN A N 1
ATOM 800 C CA . ASN A 1 104 ? -64.076 4.526 42.164 1.00 59.41 104 ASN A CA 1
ATOM 801 C C . ASN A 1 104 ? -65.354 5.179 42.738 1.00 59.41 104 ASN A C 1
ATOM 803 O O . ASN A 1 104 ? -66.332 4.454 42.937 1.00 59.41 104 ASN A O 1
ATOM 807 N N . PRO A 1 105 ? -65.427 6.506 42.947 1.00 61.78 105 PRO A N 1
ATOM 808 C CA . PRO A 1 105 ? 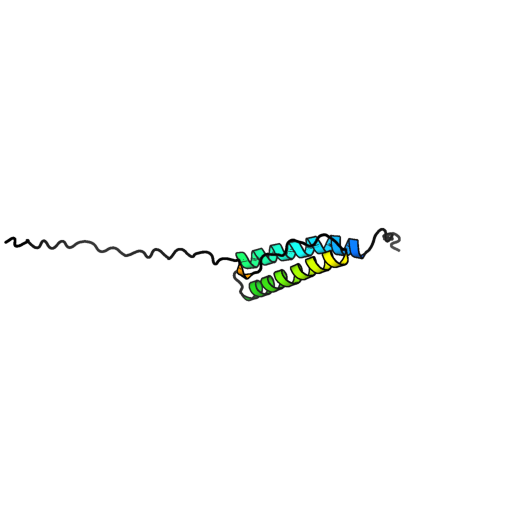-66.701 7.192 43.121 1.00 61.78 105 PRO A CA 1
ATOM 809 C C . PRO A 1 105 ? -67.248 7.616 41.750 1.00 61.78 105 PRO A C 1
ATOM 811 O O . PRO A 1 105 ? -66.672 8.455 41.062 1.00 61.78 105 PRO A O 1
ATOM 814 N N . THR A 1 106 ? -68.365 7.012 41.346 1.00 63.53 106 THR A N 1
ATOM 815 C CA . THR A 1 106 ? -69.146 7.453 40.176 1.00 63.53 106 THR A CA 1
ATOM 816 C C . THR A 1 106 ? -70.178 8.477 40.654 1.00 63.53 106 THR A C 1
ATOM 818 O O . THR A 1 106 ? -70.774 8.277 41.714 1.00 63.53 106 THR A O 1
ATOM 821 N N . GLN A 1 107 ? -70.340 9.568 39.901 1.00 46.75 107 GLN A N 1
ATOM 822 C CA . GLN A 1 107 ? -71.536 10.420 39.927 1.00 46.75 107 GLN A CA 1
ATOM 823 C C . GLN A 1 107 ? -72.692 9.734 39.201 1.00 46.75 107 GLN A C 1
ATOM 825 O O . GLN A 1 107 ? -72.401 8.985 38.241 1.00 46.75 107 GLN A O 1
#

Secondary structure (DSSP, 8-state):
----------S-HHHHHHHHHHHHHHHHHHHHHHHHHH---HHHHHHHHHHHHHHHHHHHHHHHHTTPPPPP-PPPGGG-PPP-PPPP-PPPPP-------PPP---

Sequence (107 aa):
MMDGMSVKPTGDVDCVFVAMMLPHHQRAIDMAQAELRYGHNEQLRRIAQEIVVEQQQEIFAMHLALRLPLPPSAPAPDQQKPASIPAAHAHPTSHHGMQMNMPNPTQ

Foldseek 3Di:
DDPDPPPPPDDDPLVVVLVVLLVVLVVLLVVLVCCCVPNDDPVSVVVSVVSNVVSLVVNQVSCVVVVHDGDDDPPPPVPPDPDDDDDDPDDDDDDDDDDDDDDDDDD

pLDDT: mean 77.94, std 21.9, range [40.66, 98.75]

Organism: NCBI:txid621374